Protein AF-A0A4U9HF80-F1 (afdb_monomer)

Mean pre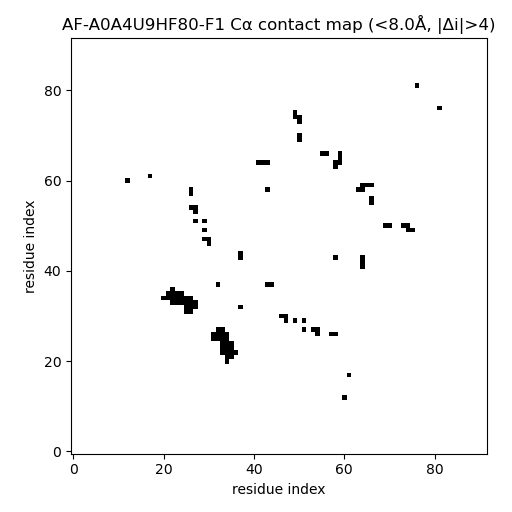dicted aligned error: 11.43 Å

Radius of gyration: 17.02 Å; Cα contacts (8 Å, |Δi|>4): 57; chains: 1; bounding box: 40×25×42 Å

Sequence (92 aa):
MTDGAAVAGSILSDPALKTPATVPTLLCRCEDVTLGQVAGQAQPLRHGRLPGKICATAARYLFDWPLAPPRTSLTPVRTATLLRGAERESDA

Organism: Serratia rubidaea (NCBI:txid61652)

pLDDT: mean 72.14, std 14.51, range [32.03, 89.88]

Secondary structure (DSSP, 8-state):
--------------GGGGSS--TT-EEETTTTEEHHHHTT-SS-----SS--HHHHHHHHHHH----PPPPS-SS---HHHHHHHHHHHHT-

Solvent-accessible surface area (backbone atoms only — not comparable to full-atom values): 6285 Å² total; per-residue (Å²): 142,79,81,82,78,74,86,79,71,77,77,81,84,56,74,64,67,75,68,76,72,45,52,83,39,74,52,29,81,94,67,71,36,29,43,49,82,50,63,90,56,94,62,82,78,93,69,68,100,60,86,55,70,64,34,48,52,50,41,25,74,77,68,69,41,82,79,75,80,84,61,94,70,91,58,96,73,58,68,70,60,52,52,61,48,53,55,56,63,72,78,107

Structure (mmCIF, N/CA/C/O backbone):
data_AF-A0A4U9HF80-F1
#
_entry.id   AF-A0A4U9HF80-F1
#
loop_
_atom_site.group_PDB
_atom_site.id
_atom_site.type_symbol
_atom_site.label_atom_id
_atom_site.label_alt_id
_atom_site.label_comp_id
_atom_site.label_asym_id
_atom_site.label_entity_id
_atom_site.label_seq_id
_atom_site.pdbx_PDB_ins_code
_atom_site.Cartn_x
_atom_site.Cartn_y
_atom_site.Cartn_z
_atom_site.occupancy
_atom_sit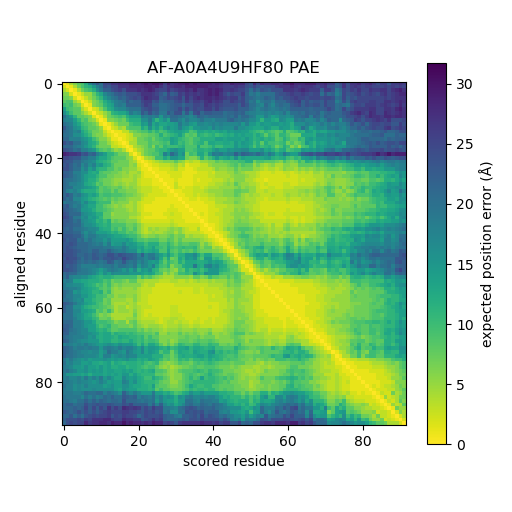e.B_iso_or_equiv
_atom_site.auth_seq_id
_atom_site.auth_comp_id
_atom_site.auth_asym_id
_atom_site.auth_atom_id
_atom_site.pdbx_PDB_model_num
ATOM 1 N N . MET A 1 1 ? 19.170 7.433 -26.214 1.00 33.97 1 MET A N 1
ATOM 2 C CA . MET A 1 1 ? 19.629 6.896 -24.920 1.00 33.97 1 MET A CA 1
ATOM 3 C C . MET A 1 1 ? 19.187 7.903 -23.872 1.00 33.97 1 MET A C 1
ATOM 5 O O . MET A 1 1 ? 19.890 8.868 -23.629 1.00 33.97 1 MET A O 1
ATOM 9 N N . THR A 1 2 ? 17.941 7.801 -23.414 1.00 32.03 2 THR A N 1
ATOM 10 C CA . THR A 1 2 ? 17.376 8.711 -22.409 1.00 32.03 2 THR A CA 1
ATOM 11 C C . THR A 1 2 ? 17.265 7.939 -21.109 1.00 32.03 2 THR A C 1
ATOM 13 O O . THR A 1 2 ? 16.607 6.901 -21.047 1.00 32.03 2 THR A O 1
ATOM 16 N N . ASP A 1 3 ? 18.006 8.436 -20.128 1.00 35.97 3 ASP A N 1
ATOM 17 C CA . ASP A 1 3 ? 18.158 7.913 -18.782 1.00 35.97 3 ASP A CA 1
ATOM 18 C C . ASP A 1 3 ? 16.792 7.753 -18.106 1.00 35.97 3 ASP A C 1
ATOM 20 O O . ASP A 1 3 ? 15.991 8.691 -18.034 1.00 35.97 3 ASP A O 1
ATOM 24 N N . GLY A 1 4 ? 16.502 6.539 -17.645 1.00 37.34 4 GLY A N 1
ATOM 25 C CA . GLY A 1 4 ? 15.285 6.225 -16.911 1.00 37.34 4 GLY A CA 1
ATOM 26 C C . GLY A 1 4 ? 15.404 6.747 -15.489 1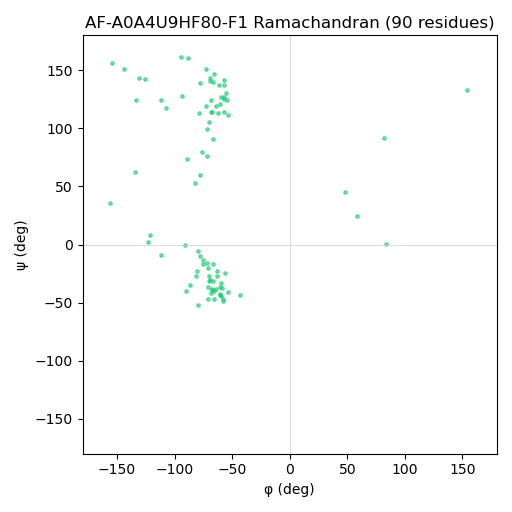.00 37.34 4 GLY A C 1
ATOM 27 O O . GLY A 1 4 ? 15.709 5.976 -14.583 1.00 37.34 4 GLY A O 1
ATOM 28 N N . ALA A 1 5 ? 15.178 8.047 -15.295 1.00 35.59 5 ALA A N 1
ATOM 29 C CA . ALA A 1 5 ? 15.168 8.662 -13.976 1.00 35.59 5 ALA A CA 1
ATOM 30 C C . ALA A 1 5 ? 14.185 7.915 -13.057 1.00 35.59 5 ALA A C 1
ATOM 32 O O . ALA A 1 5 ? 12.965 7.933 -13.250 1.00 35.59 5 ALA A O 1
ATOM 33 N N . ALA A 1 6 ? 14.732 7.217 -12.062 1.00 49.50 6 ALA A N 1
ATOM 34 C CA . ALA A 1 6 ? 13.959 6.600 -11.004 1.00 49.50 6 ALA A CA 1
ATOM 35 C C . ALA A 1 6 ? 13.197 7.701 -10.257 1.00 49.50 6 ALA A C 1
ATOM 37 O O . ALA A 1 6 ? 13.802 8.613 -9.697 1.00 49.50 6 ALA A O 1
ATOM 38 N N . VAL A 1 7 ? 11.865 7.617 -10.231 1.00 44.81 7 VAL A N 1
ATOM 39 C CA . VAL A 1 7 ? 11.045 8.448 -9.343 1.00 44.81 7 VAL A CA 1
ATOM 40 C C . VAL A 1 7 ? 11.350 8.023 -7.906 1.00 44.81 7 VAL A C 1
ATOM 42 O O . VAL A 1 7 ? 10.736 7.105 -7.366 1.00 44.81 7 VAL A O 1
AT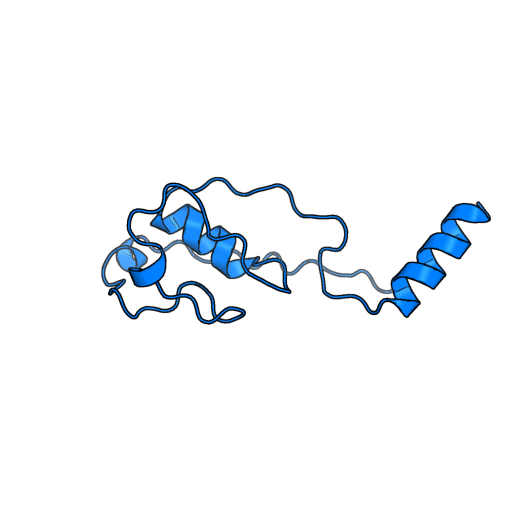OM 45 N N . ALA A 1 8 ? 12.330 8.687 -7.298 1.00 45.56 8 ALA A N 1
ATOM 46 C CA . ALA A 1 8 ? 12.635 8.642 -5.874 1.00 45.56 8 ALA A CA 1
ATOM 47 C C . ALA A 1 8 ? 11.707 9.610 -5.121 1.00 45.56 8 ALA A C 1
ATOM 49 O O . ALA A 1 8 ? 12.147 10.507 -4.407 1.00 45.56 8 ALA A O 1
ATOM 50 N N . GLY A 1 9 ? 10.397 9.470 -5.335 1.00 47.19 9 GLY A N 1
ATOM 51 C CA . GLY A 1 9 ? 9.417 10.180 -4.526 1.00 47.19 9 GLY A CA 1
ATOM 52 C C . GLY A 1 9 ? 9.425 9.579 -3.127 1.00 47.19 9 GLY A C 1
ATOM 53 O O . GLY A 1 9 ? 8.923 8.472 -2.938 1.00 47.19 9 GLY A O 1
ATOM 54 N N . SER A 1 10 ? 10.008 10.283 -2.155 1.00 57.06 10 SER A N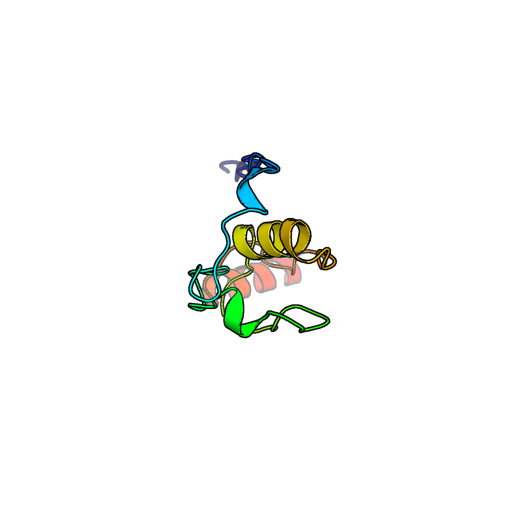 1
ATOM 55 C CA . SER A 1 10 ? 9.862 9.924 -0.745 1.00 57.06 10 SER A CA 1
ATOM 56 C C . SER A 1 10 ? 8.392 10.023 -0.371 1.00 57.06 10 SER A C 1
ATOM 58 O O . SER A 1 10 ? 7.803 11.101 -0.360 1.00 57.06 10 SER A O 1
ATOM 60 N N . ILE A 1 11 ? 7.795 8.877 -0.071 1.00 60.12 11 ILE A N 1
ATOM 61 C CA . ILE A 1 11 ? 6.476 8.813 0.546 1.00 60.12 11 ILE A CA 1
ATOM 62 C C . ILE A 1 11 ? 6.633 9.378 1.958 1.00 60.12 11 ILE A C 1
ATOM 64 O O . ILE A 1 11 ? 7.369 8.821 2.777 1.00 60.12 11 ILE A O 1
ATOM 68 N N . LEU A 1 12 ? 6.002 10.522 2.224 1.00 59.62 12 LEU A N 1
ATOM 69 C CA . LEU A 1 12 ? 6.088 11.179 3.522 1.00 59.62 12 LEU A CA 1
ATOM 70 C C . LEU A 1 12 ? 5.445 10.267 4.578 1.00 59.62 12 LEU A C 1
ATOM 72 O O . LEU A 1 12 ? 4.277 9.901 4.471 1.00 59.62 12 LEU A O 1
ATOM 76 N N . SER A 1 13 ? 6.236 9.851 5.565 1.00 62.62 13 SER A N 1
ATOM 77 C CA . SER A 1 13 ? 5.817 8.908 6.606 1.00 62.62 13 SER A CA 1
ATOM 78 C C . SER A 1 13 ? 5.212 9.667 7.787 1.00 62.62 13 SER A C 1
ATOM 80 O O . SER A 1 13 ? 5.860 9.829 8.818 1.00 62.62 13 SER A O 1
ATOM 82 N N . ASP A 1 14 ? 3.996 10.183 7.619 1.00 68.38 14 ASP A N 1
ATOM 83 C CA . ASP A 1 14 ? 3.273 10.869 8.693 1.00 68.38 14 ASP A CA 1
ATOM 84 C C . ASP A 1 14 ? 2.774 9.849 9.746 1.00 68.38 14 ASP A C 1
ATOM 86 O O . ASP A 1 14 ? 1.991 8.961 9.400 1.00 68.38 14 ASP A O 1
ATOM 90 N N . PRO A 1 15 ? 3.195 9.939 11.026 1.00 67.44 15 PRO A N 1
ATOM 91 C CA . PRO A 1 15 ? 2.715 9.068 12.105 1.00 67.44 15 PRO A CA 1
ATOM 92 C C . PRO A 1 15 ? 1.197 9.081 12.299 1.00 67.44 15 PRO A C 1
ATOM 94 O O . PRO A 1 15 ? 0.654 8.071 12.753 1.00 67.44 15 PRO A O 1
ATOM 97 N N . ALA A 1 16 ? 0.493 10.146 11.907 1.00 68.31 16 ALA A N 1
ATOM 98 C CA . ALA A 1 16 ? -0.968 10.186 11.919 1.00 68.31 16 ALA A CA 1
ATOM 99 C C . ALA A 1 16 ? -1.597 9.149 10.969 1.00 68.31 16 ALA A C 1
ATOM 101 O O . ALA A 1 16 ? -2.718 8.702 11.205 1.00 68.31 16 ALA A O 1
ATOM 102 N N . LEU A 1 17 ? -0.866 8.677 9.950 1.00 63.81 17 LEU A N 1
ATOM 103 C CA . LEU A 1 17 ? -1.321 7.604 9.054 1.00 63.81 17 LEU A CA 1
ATOM 104 C C . LEU A 1 17 ? -1.466 6.251 9.761 1.00 63.81 17 LEU A C 1
ATOM 106 O O . LEU A 1 17 ? -2.152 5.371 9.242 1.00 63.81 17 LEU A O 1
ATOM 110 N N . LYS A 1 18 ? -0.870 6.071 10.949 1.00 63.38 18 LYS A N 1
ATOM 111 C CA . LYS A 1 18 ? -1.129 4.890 11.791 1.00 63.38 18 LYS A CA 1
ATOM 112 C C . LYS A 1 18 ? -2.520 4.921 12.435 1.00 63.38 18 LYS A C 1
ATOM 114 O O . LYS A 1 18 ? -3.001 3.886 12.886 1.00 63.38 18 LYS A O 1
ATOM 119 N N . THR A 1 19 ? -3.176 6.079 12.441 1.00 68.38 19 THR A N 1
ATOM 120 C CA . THR A 1 19 ? -4.408 6.339 13.191 1.00 68.38 19 THR A CA 1
ATOM 121 C C . THR A 1 19 ? -5.417 7.062 12.292 1.00 68.38 19 THR A C 1
ATOM 123 O O . THR A 1 19 ? -5.712 8.234 12.508 1.00 68.38 19 THR A O 1
ATOM 126 N N . PRO A 1 20 ? -5.865 6.441 11.184 1.00 57.69 20 PRO A N 1
ATOM 127 C CA . PRO A 1 20 ? -7.259 5.975 11.111 1.00 57.69 20 PRO A CA 1
ATOM 128 C C . PRO A 1 20 ? -7.432 4.822 10.099 1.00 57.69 20 PRO A C 1
ATOM 130 O O . PRO A 1 20 ? -8.416 4.759 9.359 1.00 57.69 20 PRO A O 1
ATOM 133 N N . ALA A 1 21 ? -6.437 3.945 9.983 1.00 66.19 21 ALA A N 1
ATOM 134 C CA . ALA A 1 21 ? -6.454 2.868 9.005 1.00 66.19 21 ALA A CA 1
ATOM 135 C C . ALA A 1 21 ? -7.488 1.809 9.441 1.00 66.19 21 ALA A C 1
ATOM 137 O O . ALA A 1 21 ? -7.254 1.018 10.352 1.00 66.19 21 ALA A O 1
ATOM 138 N N . THR A 1 22 ? -8.680 1.847 8.845 1.00 79.00 22 THR A N 1
ATOM 139 C CA . THR A 1 22 ? -9.775 0.926 9.177 1.00 79.00 22 THR A CA 1
ATOM 140 C C . THR A 1 22 ? -9.668 -0.344 8.331 1.00 79.00 22 THR A C 1
ATOM 142 O O . THR A 1 22 ? -9.020 -0.367 7.289 1.00 79.00 22 THR A O 1
ATOM 145 N N . VAL A 1 23 ? -10.321 -1.427 8.762 1.00 84.62 23 VAL A N 1
ATOM 146 C CA . VAL A 1 23 ? -10.376 -2.722 8.050 1.00 84.62 23 VAL A CA 1
ATOM 147 C C . VAL A 1 23 ? -10.611 -2.592 6.526 1.00 84.62 23 VAL A C 1
ATOM 149 O O . VAL A 1 23 ? -9.906 -3.273 5.780 1.00 84.62 23 VAL A O 1
ATOM 152 N N . PRO A 1 24 ? -11.524 -1.737 6.014 1.00 86.88 24 PRO A N 1
ATOM 153 C CA . PRO A 1 24 ? -11.740 -1.594 4.571 1.00 86.88 24 PRO A CA 1
ATOM 154 C C . PRO A 1 24 ? -10.705 -0.721 3.843 1.00 86.88 24 PRO A C 1
ATOM 156 O O . PRO A 1 24 ? -10.762 -0.621 2.618 1.00 86.88 24 PRO A O 1
ATOM 159 N N . THR A 1 25 ? -9.774 -0.070 4.544 1.00 87.31 25 THR A N 1
ATOM 160 C CA . THR A 1 25 ? -8.753 0.772 3.912 1.00 87.31 25 THR A CA 1
ATOM 161 C C . THR A 1 25 ? -7.912 -0.059 2.945 1.00 87.31 25 THR A C 1
ATOM 163 O O . THR A 1 25 ? -7.363 -1.094 3.320 1.00 87.31 25 THR A O 1
ATOM 166 N N . LEU A 1 26 ? -7.797 0.399 1.696 1.00 86.44 26 LEU A N 1
ATOM 167 C CA . LEU A 1 26 ? -6.961 -0.246 0.687 1.00 86.44 26 LEU A CA 1
ATOM 168 C C . LEU A 1 26 ? -5.478 -0.102 1.046 1.00 86.44 26 LEU A C 1
ATOM 170 O O . LEU A 1 26 ? -4.967 1.007 1.185 1.00 86.44 26 LEU A O 1
ATOM 174 N N . LEU A 1 27 ? -4.791 -1.237 1.139 1.00 84.56 27 LEU A N 1
ATOM 175 C CA . LEU A 1 27 ? -3.338 -1.335 1.259 1.00 84.56 27 LEU A CA 1
ATOM 176 C C . LEU A 1 27 ? -2.671 -1.422 -0.116 1.00 84.56 27 LEU A C 1
ATOM 178 O O . LEU A 1 27 ? -1.617 -0.825 -0.339 1.00 84.56 27 LEU A O 1
ATOM 182 N N . CYS A 1 28 ? -3.273 -2.170 -1.044 1.00 83.50 28 CYS A N 1
ATOM 183 C CA . CYS A 1 28 ? -2.782 -2.269 -2.408 1.00 83.50 28 CYS A CA 1
ATOM 184 C C . CYS A 1 28 ? -3.905 -2.118 -3.427 1.00 83.50 28 CYS A C 1
ATOM 186 O O . CYS A 1 28 ? -4.863 -2.883 -3.422 1.00 83.50 28 CYS A O 1
ATOM 188 N N . ARG A 1 29 ? -3.744 -1.163 -4.349 1.00 81.88 29 ARG A N 1
ATOM 189 C CA . ARG A 1 29 ? -4.698 -0.937 -5.437 1.00 81.88 29 ARG A CA 1
ATOM 190 C C . ARG A 1 29 ? -4.514 -1.886 -6.623 1.00 81.88 29 ARG A C 1
ATOM 192 O O . ARG A 1 29 ? -5.472 -2.135 -7.335 1.00 81.88 29 ARG A O 1
ATOM 199 N N . CYS A 1 30 ? -3.305 -2.395 -6.863 1.00 77.75 30 CYS A N 1
ATOM 200 C CA . CYS A 1 30 ? -3.043 -3.293 -7.995 1.00 77.75 30 CYS A CA 1
ATOM 201 C C . CYS A 1 30 ? -3.694 -4.669 -7.815 1.00 77.75 30 CYS A C 1
ATOM 203 O O . CYS A 1 30 ? -4.018 -5.328 -8.799 1.00 77.75 30 CYS A O 1
ATOM 205 N N . GLU A 1 31 ? -3.888 -5.080 -6.565 1.00 80.25 31 GLU A N 1
ATOM 206 C CA . GLU A 1 31 ? -4.471 -6.369 -6.200 1.00 80.25 31 GLU A CA 1
ATOM 207 C C . GLU A 1 31 ? -5.741 -6.234 -5.351 1.00 80.25 31 GLU A C 1
ATOM 209 O O . GLU A 1 31 ? -6.234 -7.234 -4.840 1.00 80.25 31 GLU A O 1
ATOM 214 N N . ASP A 1 32 ? -6.251 -5.006 -5.198 1.00 86.19 32 ASP A N 1
ATOM 215 C CA . ASP A 1 32 ? -7.439 -4.674 -4.402 1.00 86.19 32 ASP A CA 1
ATOM 216 C C . ASP A 1 32 ? -7.426 -5.308 -2.993 1.00 86.19 32 ASP A C 1
ATOM 218 O O . ASP A 1 32 ? -8.419 -5.853 -2.514 1.00 86.19 32 ASP A O 1
ATOM 222 N N . VAL A 1 33 ? -6.273 -5.222 -2.317 1.00 84.75 33 VAL A N 1
ATOM 223 C CA . VAL A 1 33 ? -6.057 -5.758 -0.964 1.00 84.75 33 VAL A CA 1
ATOM 224 C C . VAL A 1 33 ? -6.318 -4.672 0.075 1.00 84.75 33 VAL A C 1
ATOM 226 O O . VAL A 1 33 ? -5.716 -3.596 0.012 1.00 84.75 33 VAL A O 1
ATOM 229 N N . THR A 1 34 ? -7.159 -4.962 1.064 1.00 88.25 34 THR A N 1
ATOM 230 C CA . THR A 1 34 ? -7.435 -4.103 2.224 1.00 88.25 34 THR A CA 1
ATOM 231 C C . THR A 1 34 ? -6.564 -4.459 3.430 1.00 88.25 34 THR A C 1
ATOM 233 O O . THR A 1 34 ? -6.032 -5.566 3.531 1.00 88.25 34 THR A O 1
ATOM 236 N N . LEU A 1 35 ? -6.443 -3.534 4.389 1.00 87.00 35 LEU A N 1
ATOM 237 C CA . LEU A 1 35 ? -5.758 -3.778 5.663 1.00 87.00 35 LEU A CA 1
ATOM 238 C C . LEU A 1 35 ? -6.395 -4.927 6.446 1.00 87.00 35 LEU A C 1
ATOM 240 O O . LEU A 1 35 ? -5.684 -5.730 7.040 1.00 87.00 35 LEU A O 1
ATOM 244 N N . GLY A 1 36 ? -7.722 -5.048 6.405 1.00 87.00 36 GLY A N 1
ATOM 245 C CA . GLY A 1 36 ? -8.455 -6.129 7.056 1.00 87.00 36 GLY A CA 1
ATOM 246 C C . GLY A 1 36 ? -8.082 -7.520 6.558 1.00 87.00 36 GLY A C 1
ATOM 247 O O . GLY A 1 36 ? -8.011 -8.455 7.348 1.00 87.00 36 GLY A O 1
ATOM 248 N N . GLN A 1 37 ? -7.803 -7.655 5.260 1.00 86.00 37 GLN A N 1
ATOM 249 C CA . GLN A 1 37 ? -7.421 -8.937 4.658 1.00 86.00 37 GLN A CA 1
ATOM 250 C C . GLN A 1 37 ? -6.017 -9.395 5.066 1.00 86.00 37 GLN A C 1
ATOM 252 O O . GLN A 1 37 ? -5.701 -10.578 4.947 1.00 86.00 37 GLN A O 1
ATOM 257 N N . VAL A 1 38 ? -5.172 -8.473 5.533 1.00 85.19 38 VAL A N 1
ATOM 258 C CA . VAL A 1 38 ? -3.791 -8.764 5.934 1.00 85.19 38 VAL A CA 1
ATOM 259 C C . VAL A 1 38 ? -3.534 -8.622 7.432 1.00 85.19 38 VAL A C 1
ATOM 261 O O . VAL A 1 38 ? -2.470 -9.018 7.907 1.00 85.19 38 VAL A O 1
ATOM 264 N N . ALA A 1 39 ? -4.489 -8.079 8.185 1.00 83.00 39 ALA A N 1
ATOM 265 C CA . ALA A 1 39 ? -4.384 -7.935 9.628 1.00 83.00 39 ALA A CA 1
ATOM 266 C C . ALA A 1 39 ? -4.131 -9.307 10.280 1.00 83.00 39 ALA A C 1
ATOM 268 O O . ALA A 1 39 ? -4.873 -10.262 10.060 1.00 83.00 39 ALA A O 1
ATOM 269 N N . GLY A 1 40 ? -3.056 -9.408 11.066 1.00 80.44 40 GLY A N 1
ATOM 270 C CA . GLY A 1 40 ? -2.650 -10.652 11.731 1.00 80.44 40 GLY A CA 1
ATOM 271 C C . GLY A 1 40 ? -1.815 -11.616 10.878 1.00 80.44 40 GLY A C 1
ATOM 272 O O . GLY A 1 40 ? -1.414 -12.663 11.382 1.00 80.44 40 GLY A O 1
ATOM 273 N N . GLN A 1 41 ? -1.507 -11.287 9.620 1.00 80.94 41 GLN A N 1
ATOM 274 C CA . GLN A 1 41 ? -0.555 -12.062 8.821 1.00 80.94 41 GLN A CA 1
ATOM 275 C C . GLN A 1 41 ? 0.887 -11.720 9.227 1.00 80.94 41 GLN A C 1
ATOM 277 O O . GLN A 1 41 ? 1.238 -10.558 9.421 1.00 80.94 41 GLN A O 1
ATOM 282 N N . ALA A 1 42 ? 1.752 -12.732 9.315 1.00 75.69 42 ALA A N 1
ATOM 283 C CA . ALA A 1 42 ? 3.169 -12.539 9.646 1.00 75.69 42 ALA A CA 1
ATOM 284 C C . ALA A 1 42 ? 3.992 -11.970 8.474 1.00 75.69 42 ALA A C 1
ATOM 286 O O . ALA A 1 42 ? 5.110 -11.499 8.666 1.00 75.69 42 ALA A O 1
ATOM 287 N N . GLN A 1 43 ? 3.459 -12.039 7.253 1.00 69.50 43 GLN A N 1
ATOM 288 C CA . GLN A 1 43 ? 4.150 -11.629 6.037 1.00 69.50 43 GLN A CA 1
ATOM 289 C C . GLN A 1 43 ? 3.150 -11.235 4.941 1.00 69.50 43 GLN A C 1
ATOM 291 O O . GLN A 1 43 ? 2.015 -11.724 4.946 1.00 69.50 43 GLN A O 1
ATOM 296 N N . PRO A 1 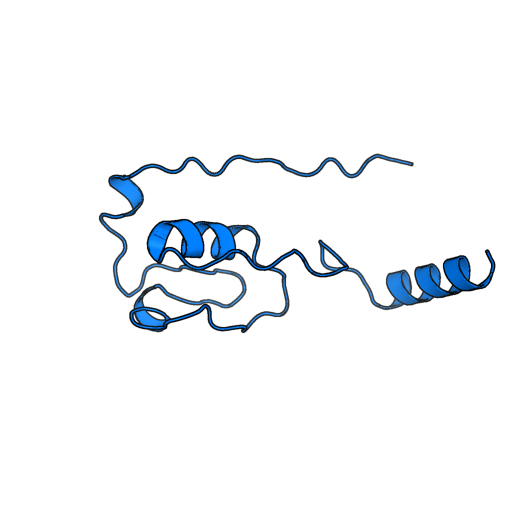44 ? 3.562 -10.400 3.968 1.00 65.94 44 PRO A N 1
ATOM 297 C CA . PRO A 1 44 ? 2.685 -9.991 2.886 1.00 65.94 44 PRO A CA 1
ATOM 298 C C . PRO A 1 44 ? 2.230 -11.173 2.047 1.00 65.94 44 PRO A C 1
ATOM 300 O O . PRO A 1 44 ? 3.018 -12.035 1.647 1.00 65.94 44 PRO A O 1
ATOM 303 N N . LEU A 1 45 ? 0.942 -11.149 1.713 1.00 63.72 45 LEU A N 1
ATOM 304 C CA . LEU A 1 45 ? 0.372 -11.983 0.674 1.00 63.72 45 LEU A CA 1
ATOM 305 C C . LEU A 1 45 ? 1.126 -11.701 -0.634 1.00 63.72 45 LEU A C 1
ATOM 307 O O . LEU A 1 45 ? 1.074 -10.596 -1.172 1.00 63.72 45 LEU A O 1
ATOM 311 N N . ARG A 1 46 ? 1.863 -12.693 -1.145 1.00 62.97 46 ARG A N 1
ATOM 312 C CA . ARG A 1 46 ? 2.563 -12.616 -2.437 1.00 62.97 46 ARG A CA 1
ATOM 313 C C . ARG A 1 46 ? 1.571 -12.814 -3.579 1.00 62.97 46 ARG A C 1
ATOM 315 O O . ARG A 1 46 ? 1.685 -13.756 -4.356 1.00 62.97 46 ARG A O 1
ATOM 322 N N . HIS A 1 47 ? 0.580 -11.947 -3.670 1.00 57.78 47 HIS A N 1
ATOM 323 C CA . HIS A 1 47 ? -0.373 -11.950 -4.768 1.00 57.78 47 HIS A CA 1
ATOM 324 C C . HIS A 1 47 ? -0.116 -10.683 -5.572 1.00 57.78 47 HIS A C 1
ATOM 326 O O . HIS A 1 47 ? -0.063 -9.606 -4.989 1.00 57.78 47 HIS A O 1
ATOM 332 N N . GLY A 1 48 ? 0.136 -10.812 -6.878 1.00 56.31 48 GLY A N 1
ATOM 333 C CA . GLY A 1 48 ? 0.285 -9.640 -7.737 1.00 56.31 48 GLY A CA 1
ATOM 334 C C . GLY A 1 48 ? 1.133 -9.817 -8.987 1.00 56.31 48 GLY A C 1
ATOM 335 O O . GLY A 1 48 ? 2.252 -10.337 -8.960 1.00 56.31 48 GLY A O 1
ATOM 336 N N . ARG A 1 49 ? 0.585 -9.326 -10.102 1.00 55.44 49 ARG A N 1
ATOM 337 C CA . ARG A 1 49 ? 1.199 -9.277 -11.440 1.00 55.44 49 ARG A CA 1
ATOM 338 C C . ARG A 1 49 ? 2.258 -8.170 -11.546 1.00 55.44 49 ARG A C 1
ATOM 340 O O . ARG A 1 49 ? 3.018 -8.147 -12.513 1.00 55.44 49 ARG A O 1
ATOM 347 N N . LEU A 1 50 ? 2.300 -7.255 -10.573 1.00 55.47 50 LEU A N 1
ATOM 348 C CA . LEU A 1 50 ? 3.153 -6.071 -10.550 1.00 55.47 50 LEU A CA 1
ATOM 349 C C . LEU A 1 50 ? 3.982 -6.017 -9.255 1.00 55.47 50 LEU A C 1
ATOM 351 O O . LEU A 1 50 ? 3.485 -6.372 -8.190 1.00 55.47 50 LEU A O 1
ATOM 355 N N . PRO A 1 51 ? 5.250 -5.570 -9.304 1.00 63.41 51 PRO A N 1
ATOM 356 C CA . PRO A 1 51 ? 6.018 -5.312 -8.095 1.00 63.41 51 PRO A CA 1
ATOM 357 C C . PRO A 1 51 ? 5.422 -4.109 -7.353 1.00 63.41 51 PRO A C 1
ATOM 359 O O . PRO A 1 51 ? 5.450 -2.974 -7.834 1.00 63.41 51 PRO A O 1
ATOM 362 N N . GLY A 1 52 ? 4.884 -4.367 -6.168 1.00 67.25 52 GLY A N 1
ATOM 363 C CA . GLY A 1 52 ? 4.213 -3.379 -5.337 1.00 67.25 52 GLY A CA 1
ATOM 364 C C . GLY A 1 52 ? 5.153 -2.361 -4.689 1.00 67.25 52 GLY A C 1
ATOM 365 O O . GLY A 1 52 ? 5.420 -2.457 -3.501 1.00 67.25 52 GLY A O 1
ATOM 366 N N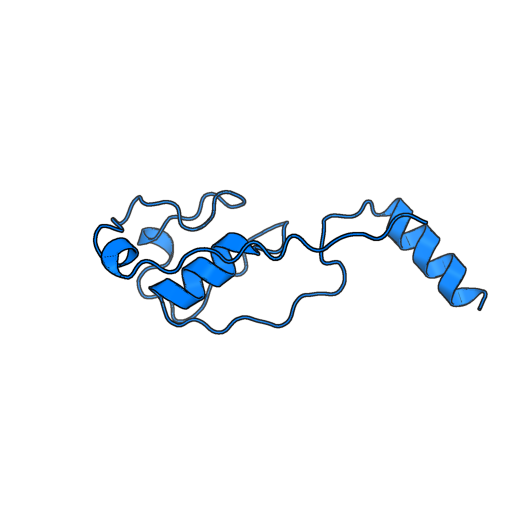 . LYS A 1 53 ? 5.660 -1.365 -5.429 1.00 72.81 53 LYS A N 1
ATOM 367 C CA . LYS A 1 53 ? 6.590 -0.350 -4.874 1.00 72.81 53 LYS A CA 1
ATOM 368 C C . LYS A 1 53 ? 5.969 0.461 -3.725 1.00 72.81 53 LYS A C 1
ATOM 370 O O . LYS A 1 53 ? 6.606 0.692 -2.698 1.00 72.81 53 LYS A O 1
ATOM 375 N N . ILE A 1 54 ? 4.711 0.869 -3.899 1.00 79.44 54 ILE A N 1
ATOM 376 C CA . ILE A 1 54 ? 3.983 1.712 -2.940 1.00 79.44 54 ILE A CA 1
ATOM 377 C C . ILE A 1 54 ? 3.455 0.860 -1.783 1.00 79.44 54 ILE A C 1
ATOM 379 O O . ILE A 1 54 ? 3.747 1.145 -0.624 1.00 79.44 54 ILE A O 1
ATOM 383 N N . CYS A 1 55 ? 2.735 -0.222 -2.091 1.00 81.50 55 CYS A N 1
ATOM 384 C CA . CYS A 1 55 ? 2.131 -1.077 -1.072 1.00 81.50 55 CYS A CA 1
ATOM 385 C C . CYS A 1 55 ? 3.171 -1.830 -0.231 1.00 81.50 55 CYS A C 1
ATOM 387 O O . CYS A 1 55 ? 2.940 -2.003 0.959 1.00 81.50 55 CYS A O 1
ATOM 389 N N . ALA A 1 56 ? 4.338 -2.203 -0.776 1.00 80.75 56 ALA A N 1
ATOM 390 C CA . ALA A 1 56 ? 5.403 -2.806 0.028 1.00 80.75 56 ALA A CA 1
ATOM 391 C C . ALA A 1 56 ? 5.972 -1.815 1.056 1.00 80.75 56 ALA A C 1
ATOM 393 O O . ALA A 1 56 ? 6.199 -2.182 2.206 1.00 80.75 56 ALA A O 1
ATOM 394 N N . THR A 1 57 ? 6.149 -0.546 0.675 1.00 83.38 57 THR A N 1
ATOM 395 C CA . THR A 1 57 ? 6.611 0.493 1.610 1.00 83.38 57 THR A CA 1
ATOM 396 C C . THR A 1 57 ? 5.553 0.806 2.668 1.00 83.38 57 THR A C 1
ATOM 398 O O . THR A 1 57 ? 5.886 0.907 3.848 1.00 83.38 57 THR A O 1
ATOM 401 N N . ALA A 1 58 ? 4.279 0.898 2.271 1.00 83.94 58 ALA A N 1
ATOM 402 C CA . ALA A 1 58 ? 3.165 1.067 3.204 1.00 83.94 58 ALA A CA 1
ATOM 403 C C . ALA A 1 58 ? 3.066 -0.112 4.184 1.00 83.94 58 ALA A C 1
ATOM 405 O O . ALA A 1 58 ? 2.909 0.096 5.383 1.00 83.94 58 ALA A O 1
ATOM 406 N N . ALA A 1 59 ? 3.231 -1.345 3.700 1.00 84.88 59 ALA A N 1
ATOM 407 C CA . ALA A 1 59 ? 3.188 -2.535 4.537 1.00 84.88 59 ALA A CA 1
ATOM 408 C C . ALA A 1 59 ? 4.369 -2.608 5.516 1.00 84.88 59 ALA A C 1
ATOM 410 O O . ALA A 1 59 ? 4.163 -2.950 6.678 1.00 84.88 59 ALA A O 1
ATOM 411 N N . ARG A 1 60 ? 5.578 -2.197 5.101 1.00 85.56 60 ARG A N 1
ATOM 412 C CA . ARG A 1 60 ? 6.697 -2.000 6.037 1.00 85.56 60 ARG A CA 1
ATOM 413 C C . ARG A 1 60 ? 6.335 -0.980 7.112 1.00 85.56 60 ARG A C 1
ATOM 415 O O . ARG A 1 60 ? 6.578 -1.211 8.283 1.00 85.56 60 ARG A O 1
ATOM 422 N N . TYR A 1 61 ? 5.758 0.153 6.730 1.00 85.62 61 TYR A N 1
ATOM 423 C CA . TYR A 1 61 ? 5.449 1.214 7.686 1.00 85.62 61 TYR A CA 1
ATOM 424 C C . TYR A 1 61 ? 4.350 0.833 8.695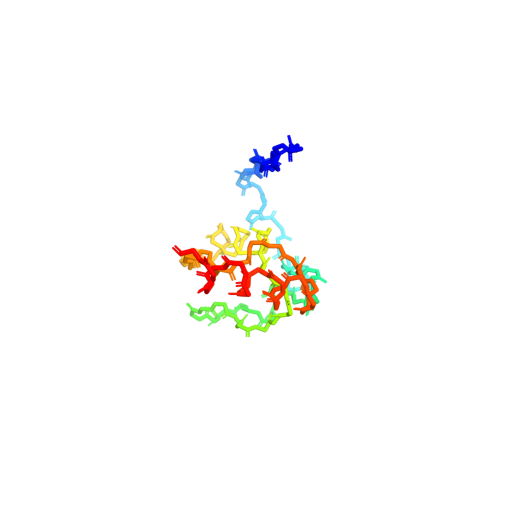 1.00 85.62 61 TYR A C 1
ATOM 426 O O . TYR A 1 61 ? 4.438 1.192 9.871 1.00 85.62 61 TYR A O 1
ATOM 434 N N . LEU A 1 62 ? 3.317 0.119 8.237 1.00 83.44 62 LEU A N 1
ATOM 435 C CA . LEU A 1 62 ? 2.144 -0.237 9.040 1.00 83.44 62 LEU A CA 1
ATOM 436 C C . LEU A 1 62 ? 2.329 -1.526 9.851 1.00 83.44 62 LEU A C 1
ATOM 438 O O . LEU A 1 62 ? 1.808 -1.611 10.959 1.00 83.44 62 LEU A O 1
ATOM 442 N N . PHE A 1 63 ? 3.062 -2.509 9.321 1.00 83.50 63 PHE A N 1
ATOM 443 C CA . PHE A 1 63 ? 3.180 -3.854 9.904 1.00 83.50 63 PHE A CA 1
ATOM 444 C C . PHE A 1 63 ? 4.618 -4.277 10.216 1.00 83.50 63 PHE A C 1
ATOM 446 O O . PHE A 1 63 ? 4.839 -5.410 10.632 1.00 83.50 63 PHE A O 1
ATOM 453 N N . ASP A 1 64 ? 5.594 -3.398 9.983 1.00 85.75 64 ASP A N 1
ATOM 454 C CA . ASP A 1 64 ? 7.026 -3.678 10.152 1.00 85.75 64 ASP A CA 1
ATOM 455 C C . ASP A 1 64 ? 7.536 -4.860 9.307 1.00 85.75 64 ASP A C 1
ATOM 457 O O . ASP A 1 64 ? 8.542 -5.504 9.600 1.00 85.75 64 ASP A O 1
ATOM 461 N N . TRP A 1 65 ? 6.838 -5.160 8.208 1.00 85.69 65 TRP A N 1
ATOM 462 C CA . TRP A 1 65 ? 7.229 -6.240 7.311 1.00 85.69 65 TRP A CA 1
ATOM 463 C C . TRP A 1 65 ? 8.517 -5.917 6.544 1.00 85.69 65 TRP A C 1
ATOM 465 O O . TRP A 1 65 ? 8.694 -4.793 6.058 1.00 85.69 65 TRP A O 1
ATOM 475 N N . PRO A 1 66 ? 9.404 -6.907 6.346 1.00 82.62 66 PRO A N 1
ATOM 476 C CA . PRO A 1 66 ? 10.650 -6.696 5.627 1.00 82.62 66 PRO A CA 1
ATOM 477 C C . PRO A 1 66 ? 10.401 -6.385 4.145 1.00 82.62 66 PRO A C 1
ATOM 479 O O . PRO A 1 66 ? 9.583 -7.023 3.477 1.00 82.62 66 PRO A O 1
ATOM 482 N N . LEU A 1 67 ? 11.167 -5.435 3.598 1.00 78.69 67 LEU A N 1
ATOM 483 C CA . LEU A 1 67 ? 11.211 -5.193 2.156 1.00 78.69 67 LEU A CA 1
ATOM 484 C C . LEU A 1 67 ? 12.100 -6.246 1.495 1.00 78.69 67 LEU A C 1
ATOM 486 O O . LEU A 1 67 ? 13.312 -6.268 1.699 1.00 78.69 67 LEU A O 1
ATOM 490 N N . ALA A 1 68 ? 11.493 -7.108 0.682 1.00 75.50 68 ALA A N 1
ATOM 491 C CA . ALA A 1 68 ? 12.245 -8.028 -0.157 1.00 75.50 68 ALA A CA 1
ATOM 492 C C . ALA A 1 68 ? 13.049 -7.252 -1.220 1.00 75.50 68 ALA A C 1
ATOM 494 O O . ALA A 1 68 ? 12.565 -6.229 -1.721 1.00 75.50 68 ALA A O 1
ATOM 495 N N . PRO A 1 69 ? 14.243 -7.737 -1.607 1.00 75.19 69 PRO A N 1
ATOM 496 C CA . PRO A 1 69 ? 15.007 -7.128 -2.684 1.00 75.19 69 PRO A CA 1
ATOM 497 C C . PRO A 1 69 ? 14.176 -7.080 -3.979 1.00 75.19 69 PRO A C 1
ATOM 499 O O . PRO A 1 69 ? 13.429 -8.027 -4.267 1.00 75.19 69 PRO A O 1
ATOM 502 N N . PRO A 1 70 ? 14.278 -5.994 -4.768 1.00 72.94 70 PRO A N 1
ATOM 503 C CA . PRO A 1 70 ? 13.571 -5.894 -6.035 1.00 72.94 70 PRO A CA 1
ATOM 504 C C . PRO A 1 70 ? 13.930 -7.056 -6.965 1.00 72.94 70 PRO A C 1
ATOM 506 O O . PRO A 1 70 ? 15.094 -7.429 -7.092 1.00 72.94 70 PRO A O 1
ATOM 509 N N . ARG A 1 71 ? 12.925 -7.622 -7.639 1.00 72.06 71 ARG A N 1
ATOM 510 C CA . ARG A 1 71 ? 13.161 -8.642 -8.670 1.00 72.06 71 ARG A CA 1
ATOM 511 C C . ARG A 1 71 ? 13.742 -8.001 -9.932 1.00 72.06 71 ARG A C 1
ATOM 513 O O . ARG A 1 71 ? 13.436 -6.847 -10.240 1.00 72.06 71 ARG A O 1
ATOM 520 N N . THR A 1 72 ? 14.528 -8.775 -10.681 1.00 65.81 72 THR A N 1
ATOM 521 C CA . THR A 1 72 ? 15.001 -8.398 -12.019 1.00 65.81 72 THR A CA 1
ATOM 522 C C . THR A 1 72 ? 13.793 -8.105 -12.909 1.00 65.81 72 THR A C 1
ATOM 524 O O . THR A 1 72 ? 12.884 -8.927 -13.006 1.00 65.81 72 THR A O 1
ATOM 527 N N . SER A 1 73 ? 13.796 -6.918 -13.527 1.00 66.06 73 SER A N 1
ATOM 528 C CA . SER A 1 73 ? 12.635 -6.177 -14.055 1.00 66.06 73 SER A CA 1
ATOM 529 C C . SER A 1 73 ? 11.876 -5.364 -12.989 1.00 66.06 73 SER A C 1
ATOM 531 O O . SER A 1 73 ? 10.933 -5.815 -12.340 1.00 66.06 73 SER A O 1
ATOM 533 N N . LEU A 1 74 ? 12.291 -4.100 -12.837 1.00 66.94 74 LEU A N 1
ATOM 534 C CA . LEU A 1 74 ? 11.712 -3.129 -11.896 1.00 66.94 74 LEU A CA 1
ATOM 535 C C . LEU A 1 74 ? 10.390 -2.509 -12.378 1.00 66.94 74 LEU A C 1
ATOM 537 O O . LEU A 1 74 ? 9.736 -1.774 -11.628 1.00 66.94 74 LEU A O 1
ATOM 541 N N . THR A 1 75 ? 10.021 -2.743 -13.634 1.00 73.69 75 THR A N 1
ATOM 542 C CA . THR A 1 75 ? 8.814 -2.227 -14.280 1.00 73.69 75 THR A CA 1
ATOM 543 C C . THR A 1 75 ? 8.260 -3.270 -15.244 1.00 73.69 75 THR A C 1
ATOM 545 O O . THR A 1 75 ? 9.027 -4.058 -15.795 1.00 73.69 75 THR A O 1
ATOM 548 N N . PRO A 1 76 ? 6.940 -3.286 -15.486 1.00 75.69 76 PRO A N 1
ATOM 549 C CA . PRO A 1 76 ? 6.348 -4.189 -16.464 1.00 75.69 76 PRO A CA 1
ATOM 550 C C . PRO A 1 76 ? 7.002 -4.019 -17.829 1.00 75.69 76 PRO A C 1
ATOM 552 O O . PRO A 1 76 ? 7.113 -2.907 -18.345 1.00 75.69 76 PRO A O 1
ATOM 555 N N . VAL A 1 77 ? 7.401 -5.136 -18.422 1.00 83.00 77 VAL A N 1
ATOM 556 C CA . VAL A 1 77 ? 8.064 -5.182 -19.721 1.00 83.00 77 VAL A CA 1
ATOM 557 C C . VAL A 1 77 ? 7.378 -6.225 -20.592 1.00 83.00 77 VAL A C 1
ATOM 559 O O . VAL A 1 77 ? 6.905 -7.253 -20.105 1.00 83.00 77 VAL A O 1
ATOM 562 N N . ARG A 1 78 ? 7.270 -5.950 -21.893 1.00 86.00 78 ARG A N 1
ATOM 563 C CA . ARG A 1 78 ? 6.698 -6.909 -22.843 1.00 86.00 78 ARG A CA 1
ATOM 564 C C . ARG A 1 78 ? 7.647 -8.092 -23.004 1.00 86.00 78 ARG A C 1
ATOM 566 O O . ARG A 1 78 ? 8.855 -7.897 -23.109 1.00 86.00 78 ARG A O 1
ATOM 573 N N . THR A 1 79 ? 7.102 -9.297 -23.144 1.00 87.62 79 THR A N 1
ATOM 574 C CA . THR A 1 79 ? 7.896 -10.515 -23.377 1.00 87.62 79 THR A CA 1
ATOM 575 C C . THR A 1 79 ? 8.829 -10.376 -24.582 1.00 87.62 79 THR A C 1
ATOM 577 O O . THR A 1 79 ? 9.996 -10.732 -24.496 1.00 87.62 79 THR A O 1
ATOM 580 N N . ALA A 1 80 ? 8.361 -9.763 -25.675 1.00 89.81 80 ALA A N 1
ATOM 581 C CA . ALA A 1 80 ? 9.185 -9.517 -26.863 1.00 89.81 80 ALA A CA 1
ATOM 582 C C . ALA A 1 80 ? 10.422 -8.641 -26.580 1.00 89.81 80 ALA A C 1
ATOM 584 O O . ALA A 1 80 ? 11.470 -8.826 -27.191 1.00 89.81 80 ALA A O 1
ATOM 585 N N . THR A 1 81 ? 10.324 -7.695 -25.641 1.00 87.81 81 THR A N 1
ATOM 586 C CA . THR A 1 81 ? 11.457 -6.856 -25.230 1.00 87.81 81 THR A CA 1
ATOM 587 C C . THR A 1 81 ? 12.480 -7.655 -24.426 1.00 87.81 81 THR A C 1
ATOM 589 O O . THR A 1 81 ? 13.675 -7.428 -24.595 1.00 87.81 81 THR A O 1
ATOM 592 N N . LEU A 1 82 ? 12.026 -8.600 -23.595 1.00 86.31 82 LEU A N 1
ATOM 593 C CA . LEU A 1 82 ? 12.911 -9.509 -22.862 1.00 86.31 82 LEU A CA 1
ATOM 594 C C . LEU A 1 82 ? 13.663 -10.446 -23.809 1.00 86.31 82 LEU A C 1
ATOM 596 O O . LEU A 1 82 ? 14.879 -10.548 -23.702 1.00 86.31 82 LEU A O 1
ATOM 600 N N . LEU A 1 83 ? 12.959 -11.061 -24.766 1.00 89.88 83 LEU A N 1
ATOM 601 C CA . LEU A 1 83 ? 13.564 -11.959 -25.759 1.00 89.88 83 LEU A CA 1
ATOM 602 C C . LEU A 1 83 ? 14.656 -11.244 -26.564 1.00 89.88 83 LEU A C 1
ATOM 604 O O . LEU A 1 83 ? 15.792 -11.701 -26.602 1.00 89.88 83 LEU A O 1
ATOM 608 N N . ARG A 1 84 ? 14.357 -10.043 -27.073 1.00 86.38 84 ARG A N 1
ATOM 609 C CA . ARG A 1 84 ? 15.343 -9.212 -27.781 1.00 86.38 84 ARG A CA 1
ATOM 610 C C . ARG A 1 84 ? 16.521 -8.783 -26.896 1.00 86.38 84 ARG A C 1
ATOM 612 O O . ARG A 1 84 ? 17.581 -8.435 -27.405 1.00 86.38 84 ARG A O 1
ATOM 619 N N . GLY A 1 85 ? 16.330 -8.684 -25.581 1.00 81.69 85 GLY A N 1
ATOM 620 C CA . GLY A 1 85 ? 17.415 -8.417 -24.633 1.00 81.69 85 GLY A CA 1
ATOM 621 C C . GLY A 1 85 ? 18.344 -9.620 -24.481 1.00 81.69 85 GLY A C 1
ATOM 622 O O . GLY A 1 85 ? 19.552 -9.453 -24.583 1.00 81.69 85 GLY A O 1
ATOM 623 N N . ALA A 1 86 ? 17.770 -10.813 -24.314 1.00 76.31 86 ALA A N 1
ATOM 624 C CA . ALA A 1 86 ? 18.509 -12.065 -24.162 1.00 76.31 86 ALA A CA 1
ATOM 625 C C . ALA A 1 86 ? 19.334 -12.434 -25.407 1.00 76.31 86 ALA A C 1
ATOM 627 O O . ALA A 1 86 ? 20.462 -12.898 -25.272 1.00 76.31 86 ALA A O 1
ATOM 628 N N . GLU A 1 87 ? 18.806 -12.179 -26.607 1.00 77.44 87 GLU A N 1
ATOM 629 C CA . GLU A 1 87 ? 19.546 -12.362 -27.866 1.00 77.44 87 GLU A CA 1
ATOM 630 C C . GLU A 1 87 ? 20.813 -11.490 -27.899 1.00 77.44 87 GLU A C 1
ATOM 632 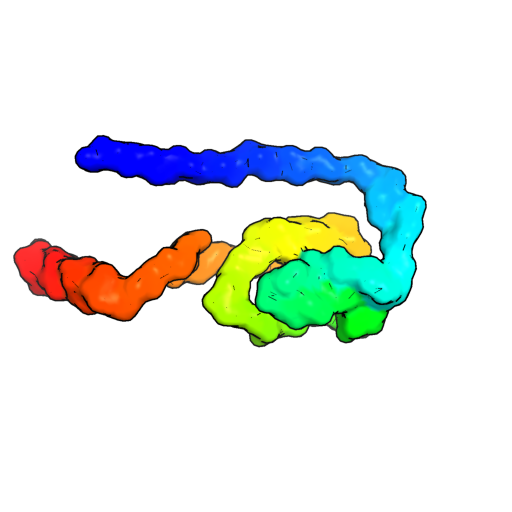O O . GLU A 1 87 ? 21.892 -11.986 -28.192 1.00 77.44 87 GLU A O 1
ATOM 637 N N . ARG A 1 88 ? 20.721 -10.216 -27.485 1.00 70.31 88 ARG A N 1
ATOM 638 C CA . ARG A 1 88 ? 21.890 -9.315 -27.440 1.00 70.31 88 ARG A CA 1
ATOM 639 C C . ARG A 1 88 ? 22.916 -9.669 -26.365 1.00 70.31 88 ARG A C 1
ATOM 641 O O . ARG A 1 88 ? 24.080 -9.351 -26.548 1.00 70.31 88 ARG A O 1
ATOM 648 N N . GLU A 1 89 ? 22.487 -10.249 -25.246 1.00 74.88 89 GLU A N 1
ATOM 649 C CA . GLU A 1 89 ? 23.389 -10.750 -24.195 1.00 74.88 89 GLU A CA 1
ATOM 650 C C . GLU A 1 89 ? 24.147 -12.002 -24.663 1.00 74.88 89 GLU A C 1
ATOM 652 O O . GLU A 1 89 ? 25.273 -12.226 -24.249 1.00 74.88 89 GLU A O 1
ATOM 657 N N . SER A 1 90 ? 23.534 -12.813 -25.530 1.00 66.25 90 SER A N 1
ATOM 658 C CA . SER A 1 90 ? 24.132 -14.060 -26.030 1.00 66.25 90 SER A CA 1
ATOM 659 C C . SER A 1 90 ? 25.145 -13.834 -27.160 1.00 66.25 90 SER A C 1
ATOM 661 O O . SER A 1 90 ? 25.994 -14.692 -27.387 1.00 66.25 90 SER A O 1
ATOM 663 N N . ASP A 1 91 ? 25.048 -12.701 -27.862 1.00 59.09 91 ASP A N 1
ATOM 664 C CA . ASP A 1 91 ? 25.946 -12.299 -28.957 1.00 59.09 91 ASP A CA 1
ATOM 665 C C . ASP A 1 91 ? 27.159 -11.462 -28.482 1.00 59.09 91 ASP A C 1
ATOM 667 O O . ASP A 1 91 ? 27.972 -11.038 -29.308 1.00 59.09 91 ASP A O 1
ATOM 671 N N . ALA A 1 92 ? 27.262 -11.185 -27.176 1.00 53.69 92 ALA A N 1
ATOM 672 C CA . ALA A 1 92 ? 28.317 -10.388 -26.541 1.00 53.69 92 ALA A CA 1
ATOM 673 C C . ALA A 1 92 ? 29.292 -11.269 -25.746 1.00 53.69 92 ALA A C 1
ATOM 675 O O . ALA A 1 92 ? 30.498 -10.927 -25.742 1.00 53.69 92 ALA A O 1
#

Foldseek 3Di:
DDDPPPPPPPPDLDPCVLPPQDQCCALDPQQSDHPVNCPPPPEDDPDHPADCPRSLVVCCSNPVHDDDDDDDPNDDDDPVVVVVVVVVVVVD